Protein AF-A0A0G0LX47-F1 (afdb_monomer_lite)

Structure (mmCIF, N/CA/C/O backbone):
data_AF-A0A0G0LX47-F1
#
_entry.id   AF-A0A0G0LX47-F1
#
loop_
_atom_site.group_PDB
_atom_site.id
_atom_site.type_symbol
_atom_site.label_atom_id
_atom_site.label_alt_id
_atom_site.label_comp_id
_atom_site.label_asym_id
_atom_site.label_entity_id
_atom_site.label_seq_id
_atom_site.pdbx_PDB_ins_code
_atom_site.Cartn_x
_atom_site.Cartn_y
_atom_site.Cartn_z
_atom_site.occupancy
_atom_site.B_iso_or_equiv
_atom_site.auth_seq_id
_atom_site.auth_comp_id
_atom_site.auth_asym_id
_atom_site.auth_atom_id
_atom_site.pdbx_PDB_model_num
ATOM 1 N N . MET A 1 1 ? -45.624 -7.691 7.012 1.00 52.56 1 MET A N 1
ATOM 2 C CA . MET A 1 1 ? -44.402 -7.163 6.371 1.00 52.56 1 MET A CA 1
ATOM 3 C C . MET A 1 1 ? -43.568 -6.539 7.473 1.00 52.56 1 MET A C 1
ATOM 5 O O . MET A 1 1 ? -44.060 -5.619 8.110 1.00 52.56 1 MET A O 1
ATOM 9 N N . MET A 1 2 ? -42.406 -7.108 7.802 1.00 47.38 2 MET A N 1
ATOM 10 C CA . MET A 1 2 ? -41.533 -6.532 8.829 1.00 47.38 2 MET A CA 1
ATOM 11 C C . MET A 1 2 ? -40.714 -5.413 8.189 1.00 47.38 2 MET A C 1
ATOM 13 O O . MET A 1 2 ? -39.962 -5.656 7.252 1.00 47.38 2 MET A O 1
ATOM 17 N N . THR A 1 3 ? -40.936 -4.187 8.648 1.00 63.66 3 THR A N 1
ATOM 18 C CA . THR A 1 3 ? -40.209 -2.989 8.226 1.00 63.66 3 THR A CA 1
ATOM 19 C C . THR A 1 3 ? -38.774 -3.087 8.734 1.00 63.66 3 THR A C 1
ATOM 21 O O . THR A 1 3 ? -38.568 -3.219 9.941 1.00 63.66 3 THR A O 1
ATOM 24 N N . GLU A 1 4 ? -37.781 -3.041 7.844 1.00 65.06 4 GLU A N 1
ATOM 25 C CA . GLU A 1 4 ? -36.390 -2.934 8.285 1.00 65.06 4 GLU A CA 1
ATOM 26 C C . GLU A 1 4 ? -36.182 -1.610 9.040 1.00 65.06 4 GLU A C 1
ATOM 28 O O . GLU A 1 4 ? -36.653 -0.559 8.590 1.00 65.06 4 GLU A O 1
ATOM 33 N N . PRO A 1 5 ? -35.496 -1.624 10.194 1.00 62.97 5 PRO A N 1
ATOM 34 C CA . PRO A 1 5 ? -35.235 -0.409 10.947 1.00 62.97 5 PRO A CA 1
ATOM 35 C C . PRO A 1 5 ? -34.305 0.532 10.164 1.00 62.97 5 PRO A C 1
ATOM 37 O O . PRO A 1 5 ? -33.156 0.212 9.872 1.00 62.97 5 PRO A O 1
ATOM 40 N N . GLN A 1 6 ? -34.800 1.738 9.874 1.00 70.88 6 GLN A N 1
ATOM 41 C CA . GLN A 1 6 ? -34.138 2.793 9.096 1.00 70.88 6 GLN A CA 1
ATOM 42 C C . GLN A 1 6 ? -33.104 3.592 9.916 1.00 70.88 6 GLN A C 1
ATOM 44 O O . GLN A 1 6 ? -33.003 4.813 9.802 1.00 70.88 6 GLN A O 1
ATOM 49 N N . PHE A 1 7 ? -32.337 2.932 10.782 1.00 66.00 7 PHE A N 1
ATOM 50 C CA . PHE A 1 7 ? -31.339 3.604 11.614 1.00 66.00 7 PHE A CA 1
ATOM 51 C C . PHE A 1 7 ? -29.936 3.194 11.187 1.00 66.00 7 PHE A C 1
ATOM 53 O O . PHE A 1 7 ? -29.545 2.033 11.282 1.00 66.00 7 PHE A O 1
ATOM 60 N N . LYS A 1 8 ? -29.151 4.173 10.731 1.00 67.50 8 LYS A N 1
ATOM 61 C CA . LYS A 1 8 ? -27.727 3.991 10.459 1.00 67.50 8 LYS A CA 1
ATOM 62 C C . LYS A 1 8 ? -26.953 4.367 11.715 1.00 67.50 8 LYS A C 1
ATOM 64 O O . LYS A 1 8 ? -26.881 5.543 12.063 1.00 67.50 8 LYS A O 1
ATOM 69 N N . LEU A 1 9 ? -26.376 3.378 12.393 1.00 71.19 9 LEU A N 1
ATOM 70 C CA . LEU A 1 9 ? -25.472 3.632 13.512 1.00 71.19 9 LEU A CA 1
ATOM 71 C C . LEU A 1 9 ? -24.272 4.439 13.003 1.00 71.19 9 LEU A C 1
ATOM 73 O O . LEU A 1 9 ? -23.494 3.972 12.172 1.00 71.19 9 LEU A O 1
ATOM 77 N N . SER A 1 10 ? -24.147 5.675 13.482 1.00 70.69 10 SER A N 1
ATOM 78 C CA . SER A 1 10 ? -22.995 6.531 13.222 1.00 70.69 10 SER A CA 1
ATOM 79 C C . SER A 1 10 ? -22.068 6.525 14.427 1.00 70.69 10 SER A C 1
ATOM 81 O O . SER A 1 10 ? -22.503 6.684 15.567 1.00 70.69 10 SER A O 1
ATOM 83 N N . ARG A 1 11 ? -20.773 6.388 14.168 1.00 72.19 11 ARG A N 1
ATOM 84 C CA . ARG A 1 11 ? -19.734 6.420 15.193 1.00 72.19 11 ARG A CA 1
ATOM 85 C C . ARG A 1 11 ? -19.670 7.790 15.873 1.00 72.19 11 ARG A C 1
ATOM 87 O O . ARG A 1 11 ? -19.708 8.820 15.201 1.00 72.19 11 ARG A O 1
ATOM 94 N N . VAL A 1 12 ? -19.506 7.804 17.194 1.00 77.56 12 VAL A N 1
ATOM 95 C CA . VAL A 1 12 ? -19.306 9.044 17.957 1.00 77.56 12 VAL A CA 1
ATOM 96 C C . VAL A 1 12 ? -17.979 9.693 17.550 1.00 77.56 12 VAL A C 1
ATOM 98 O O . VAL A 1 12 ? -16.940 9.031 17.447 1.00 77.56 12 VAL A O 1
ATOM 101 N N . LYS A 1 13 ? -18.009 11.006 17.303 1.00 71.62 13 LYS A N 1
ATOM 102 C CA . LYS A 1 13 ? -16.830 11.781 16.900 1.00 71.62 13 LYS A CA 1
ATOM 103 C C . LYS A 1 13 ? -15.762 11.705 18.000 1.00 71.62 13 LYS A C 1
ATOM 105 O O . LYS A 1 13 ? -16.044 12.001 19.154 1.00 71.62 13 LYS A O 1
ATOM 110 N N . GLY A 1 14 ? -14.540 11.310 17.638 1.00 72.25 14 GLY A N 1
ATOM 111 C CA . GLY A 1 14 ? -13.407 11.220 18.570 1.00 72.25 14 GLY A CA 1
ATOM 112 C C . GLY A 1 14 ? -13.252 9.889 19.314 1.00 72.25 14 GLY A C 1
ATOM 113 O O . GLY A 1 14 ? -12.268 9.729 20.030 1.00 72.25 14 GLY A O 1
ATOM 114 N N . ALA A 1 15 ? -14.145 8.910 19.121 1.00 80.31 15 ALA A N 1
ATOM 115 C CA . ALA A 1 15 ? -13.938 7.582 19.698 1.00 80.31 15 ALA A CA 1
ATOM 116 C C . ALA A 1 15 ? -12.615 6.951 19.183 1.00 80.31 15 ALA A C 1
ATOM 118 O O . ALA A 1 15 ? -12.282 7.122 18.002 1.00 80.31 15 ALA A O 1
ATOM 119 N N . PRO A 1 16 ? -11.853 6.202 20.000 1.00 84.12 16 PRO A N 1
ATOM 120 C CA . PRO A 1 16 ? -10.633 5.517 19.557 1.00 84.12 16 PRO A CA 1
ATOM 121 C C . PRO A 1 16 ? -10.941 4.432 18.526 1.00 84.12 16 PRO A C 1
ATOM 123 O O . PRO A 1 16 ? -11.831 3.621 18.754 1.00 84.12 16 PRO A O 1
ATOM 126 N N . VAL A 1 17 ? -10.262 4.442 17.376 1.00 89.00 17 VAL A N 1
ATOM 127 C CA . VAL A 1 17 ? -10.453 3.413 16.333 1.00 89.00 17 VAL A CA 1
ATOM 128 C C . VAL A 1 17 ? -9.665 2.164 16.723 1.00 89.00 17 VAL A C 1
ATOM 130 O O . VAL A 1 17 ? -8.480 2.277 17.063 1.00 89.00 17 VAL A O 1
ATOM 133 N N . SER A 1 18 ? -10.311 1.000 16.713 1.00 93.38 18 SER A N 1
ATOM 134 C CA . SER A 1 18 ? -9.642 -0.278 16.969 1.00 93.38 18 SER A CA 1
ATOM 135 C C . SER A 1 18 ? -8.829 -0.735 15.755 1.00 93.38 18 SER A C 1
ATOM 137 O O . SER A 1 18 ? -9.032 -0.264 14.635 1.00 93.38 18 SER A O 1
ATOM 139 N N . ASP A 1 19 ? -7.891 -1.659 15.962 1.00 96.50 19 ASP A N 1
ATOM 140 C CA . ASP A 1 19 ? -7.162 -2.247 14.835 1.00 96.50 19 ASP A CA 1
ATOM 141 C C . ASP A 1 19 ? -8.110 -3.048 13.932 1.00 96.50 19 ASP A C 1
ATOM 143 O O . ASP A 1 19 ? -8.051 -2.900 12.714 1.00 96.50 19 ASP A O 1
ATOM 147 N N . ASP A 1 20 ? -9.064 -3.787 14.505 1.00 96.25 20 ASP A N 1
ATOM 148 C CA . ASP A 1 20 ? -10.058 -4.559 13.748 1.00 96.25 20 ASP A CA 1
ATOM 149 C C . ASP A 1 20 ? -10.945 -3.685 12.853 1.00 96.25 20 ASP A C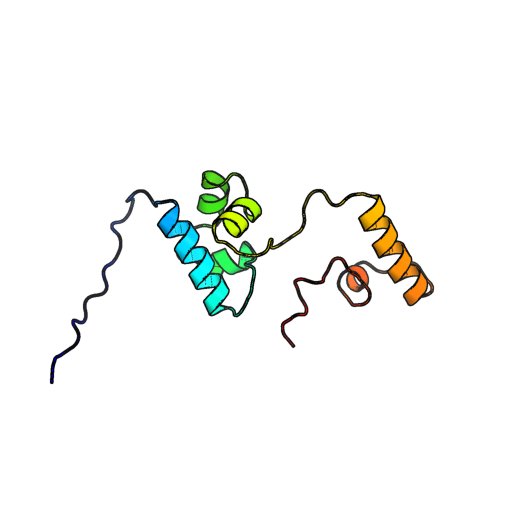 1
ATOM 151 O O . ASP A 1 20 ? -11.248 -4.074 11.722 1.00 96.25 20 ASP A O 1
ATOM 155 N N . GLU A 1 21 ? -11.329 -2.489 13.316 1.00 95.19 21 GLU A N 1
ATOM 156 C CA . GLU A 1 21 ? -12.060 -1.508 12.504 1.00 95.19 21 GLU A CA 1
ATOM 157 C C . GLU A 1 21 ? -11.241 -1.105 11.264 1.00 95.19 21 GLU A C 1
ATOM 159 O O . GLU A 1 21 ? -11.762 -1.100 10.146 1.00 95.19 21 GLU A O 1
ATOM 164 N N . LEU A 1 22 ? -9.943 -0.824 11.435 1.00 96.69 22 LEU A N 1
ATOM 165 C CA . LEU A 1 22 ? -9.050 -0.443 10.335 1.00 96.69 22 LEU A CA 1
ATOM 166 C C . LEU A 1 22 ? -8.836 -1.595 9.346 1.00 96.69 22 LEU A C 1
ATOM 168 O O . LEU A 1 22 ? -8.880 -1.386 8.133 1.00 96.69 22 LEU A O 1
ATOM 172 N N . LEU A 1 23 ? -8.615 -2.813 9.849 1.00 97.94 23 LEU A N 1
ATOM 173 C CA . LEU A 1 23 ? -8.406 -3.997 9.011 1.00 97.94 23 LEU A CA 1
ATOM 174 C C . LEU A 1 23 ? -9.676 -4.374 8.239 1.00 97.94 23 LEU A C 1
ATOM 176 O O . LEU A 1 23 ? -9.604 -4.750 7.067 1.00 97.94 23 LEU A O 1
ATOM 180 N N . THR A 1 24 ? -10.842 -4.243 8.872 1.00 97.19 24 THR A N 1
ATOM 181 C CA . THR A 1 24 ? -12.139 -4.482 8.229 1.00 97.19 24 THR A CA 1
ATOM 182 C C . THR A 1 24 ? -12.400 -3.459 7.130 1.00 97.19 24 THR A C 1
ATOM 184 O O . THR A 1 24 ? -12.820 -3.835 6.035 1.00 97.19 24 THR A O 1
ATOM 187 N N . ASP A 1 25 ? -12.100 -2.180 7.370 1.00 97.00 25 ASP A N 1
ATOM 188 C CA . ASP A 1 25 ? -12.271 -1.134 6.360 1.00 97.00 25 ASP A CA 1
ATOM 189 C C . ASP A 1 25 ? -11.316 -1.316 5.170 1.00 97.00 25 ASP A C 1
ATOM 191 O O . ASP A 1 25 ? -11.741 -1.191 4.023 1.00 97.00 25 ASP A O 1
ATOM 195 N N . LEU A 1 26 ? -10.062 -1.718 5.409 1.00 97.19 26 LEU A N 1
ATOM 196 C CA . LEU A 1 26 ? -9.122 -2.095 4.345 1.00 97.19 26 LEU A CA 1
ATOM 197 C C . LEU A 1 26 ? -9.670 -3.219 3.458 1.00 97.19 26 LEU A C 1
ATOM 199 O O . LEU A 1 26 ? -9.677 -3.083 2.232 1.00 97.19 26 LEU A O 1
ATOM 203 N N . LYS A 1 27 ? -10.163 -4.308 4.065 1.00 97.38 27 LYS A N 1
ATOM 204 C CA . LYS A 1 27 ? -10.787 -5.426 3.334 1.00 97.38 27 LYS A CA 1
ATOM 205 C C . LYS A 1 27 ? -12.020 -4.968 2.560 1.00 97.38 27 LYS A C 1
ATOM 207 O O . LYS A 1 27 ? -12.178 -5.323 1.395 1.00 97.38 27 LYS A O 1
ATOM 212 N N . ARG A 1 28 ? -12.876 -4.147 3.177 1.00 97.19 28 ARG A N 1
ATOM 213 C CA . ARG A 1 28 ? -14.068 -3.573 2.538 1.00 97.19 28 ARG A CA 1
ATOM 214 C C . ARG A 1 28 ? -13.692 -2.767 1.296 1.00 97.19 28 ARG A C 1
ATOM 216 O O . ARG A 1 28 ? -14.303 -2.964 0.248 1.00 97.19 28 ARG A O 1
ATOM 223 N N . VAL A 1 29 ? -12.692 -1.888 1.396 1.00 96.44 29 VAL A N 1
ATOM 224 C CA . VAL A 1 29 ? -12.221 -1.080 0.261 1.00 96.44 29 VAL A CA 1
ATOM 225 C C . VAL A 1 29 ? -11.653 -1.976 -0.839 1.00 96.44 29 VAL A C 1
ATOM 227 O O . VAL A 1 29 ? -12.045 -1.819 -1.993 1.00 96.44 29 VAL A O 1
ATOM 230 N N . ALA A 1 30 ? -10.802 -2.948 -0.498 1.00 94.50 30 ALA A N 1
ATOM 231 C CA . ALA A 1 30 ? -10.247 -3.905 -1.458 1.00 94.50 30 ALA A CA 1
ATOM 232 C C . ALA A 1 30 ? -11.351 -4.646 -2.232 1.00 94.50 30 ALA A C 1
ATOM 234 O O . ALA A 1 30 ? -11.373 -4.618 -3.463 1.00 94.50 30 ALA A O 1
ATOM 235 N N . ASN A 1 31 ? -12.329 -5.197 -1.506 1.00 95.25 31 ASN A N 1
ATOM 236 C CA . ASN A 1 31 ? -13.477 -5.896 -2.078 1.00 95.25 31 ASN A CA 1
ATOM 237 C C . ASN A 1 31 ? -14.323 -4.978 -2.969 1.00 95.25 31 ASN A C 1
ATOM 239 O O . ASN A 1 31 ? -14.707 -5.378 -4.062 1.00 95.25 31 ASN A O 1
ATOM 243 N N . SER A 1 32 ? -14.572 -3.734 -2.543 1.00 94.12 32 SER A N 1
ATOM 244 C CA . SER A 1 32 ? -15.355 -2.769 -3.331 1.00 94.12 32 SER A CA 1
ATOM 245 C C . SER A 1 32 ? -14.688 -2.371 -4.651 1.00 94.12 32 SER A C 1
ATOM 247 O O . SER A 1 32 ? -15.373 -2.000 -5.598 1.00 94.12 32 SER A O 1
ATOM 249 N N . LEU A 1 33 ? -13.357 -2.456 -4.716 1.00 90.50 33 LEU A N 1
ATOM 250 C CA . LEU A 1 33 ? -12.571 -2.167 -5.914 1.00 90.50 33 LEU A CA 1
ATOM 251 C C . LEU A 1 33 ? -12.279 -3.427 -6.744 1.00 90.50 33 LEU A C 1
ATOM 253 O O . LEU A 1 33 ? -11.677 -3.311 -7.808 1.00 90.50 33 LEU A O 1
ATOM 257 N N . GLY A 1 34 ? -12.650 -4.618 -6.256 1.00 90.44 34 GLY A N 1
ATOM 258 C CA . GLY A 1 34 ? -12.289 -5.897 -6.875 1.00 90.44 34 GLY A CA 1
ATOM 259 C C . GLY A 1 34 ? -10.784 -6.190 -6.851 1.00 90.44 34 GLY A C 1
ATOM 260 O O . GLY A 1 34 ? -10.288 -6.949 -7.677 1.00 90.44 34 GLY A O 1
ATOM 261 N N . LEU A 1 35 ? -10.032 -5.575 -5.933 1.00 88.12 35 LEU A N 1
ATOM 262 C CA . LEU A 1 35 ? -8.575 -5.671 -5.880 1.00 88.12 35 LEU A CA 1
ATOM 263 C C . LEU A 1 35 ? -8.113 -6.571 -4.733 1.00 88.12 35 LEU A C 1
ATOM 265 O O . LEU A 1 35 ? -8.680 -6.567 -3.646 1.00 88.12 35 LEU A O 1
ATOM 269 N N . LYS A 1 36 ? -6.993 -7.273 -4.935 1.00 88.56 36 LYS A N 1
ATOM 270 C CA . LYS A 1 36 ? -6.297 -8.020 -3.866 1.00 88.56 36 LYS A CA 1
ATOM 271 C C . LYS A 1 36 ? -5.397 -7.137 -2.991 1.00 88.56 36 LYS A C 1
ATOM 273 O O . LYS A 1 36 ? -4.801 -7.616 -2.032 1.00 88.56 36 LYS A O 1
ATOM 278 N N . THR A 1 37 ? -5.270 -5.858 -3.333 1.00 91.69 37 THR A N 1
ATOM 279 C CA . THR A 1 37 ? -4.472 -4.851 -2.625 1.00 91.69 37 THR A CA 1
ATOM 280 C C . THR A 1 37 ? -5.155 -3.488 -2.705 1.00 91.69 37 THR A C 1
ATOM 282 O O . THR A 1 37 ? -6.061 -3.293 -3.512 1.00 91.69 37 THR A O 1
ATOM 285 N N . VAL A 1 38 ? -4.717 -2.522 -1.897 1.00 90.56 38 VAL A N 1
ATOM 286 C CA . VAL A 1 38 ? -5.236 -1.150 -1.933 1.00 90.56 38 VAL A CA 1
ATOM 287 C C . VAL A 1 38 ? -4.078 -0.159 -1.915 1.00 90.56 38 VAL A C 1
ATOM 289 O O . VAL A 1 38 ? -3.222 -0.198 -1.032 1.00 90.56 38 VAL A O 1
ATOM 292 N N . GLN A 1 39 ? -4.060 0.764 -2.877 1.00 90.88 39 GLN A N 1
ATOM 293 C CA . GLN A 1 39 ? -3.119 1.885 -2.876 1.00 90.88 39 GLN A CA 1
ATOM 294 C C . GLN A 1 39 ? -3.542 2.940 -1.848 1.00 90.88 39 GLN A C 1
ATOM 296 O O . GLN A 1 39 ? -4.726 3.254 -1.743 1.00 90.88 39 GLN A O 1
ATOM 301 N N . GLN A 1 40 ? -2.579 3.562 -1.160 1.00 91.69 40 GLN A N 1
ATOM 302 C CA . GLN A 1 40 ? -2.837 4.601 -0.146 1.00 91.69 40 GLN A CA 1
ATOM 303 C C . GLN A 1 40 ? -3.731 5.730 -0.666 1.00 91.69 40 GLN A C 1
ATOM 305 O O . GLN A 1 40 ? -4.715 6.085 -0.025 1.00 91.69 40 GLN A O 1
ATOM 310 N N . LYS A 1 41 ? -3.413 6.261 -1.856 1.00 89.81 41 LYS A N 1
ATOM 311 C CA . LYS A 1 41 ? -4.192 7.335 -2.482 1.00 89.81 41 LYS A CA 1
ATOM 312 C C . LYS A 1 41 ? -5.638 6.904 -2.704 1.00 89.81 41 LYS A C 1
ATOM 314 O O . LYS A 1 41 ? -6.548 7.641 -2.351 1.00 89.81 41 LYS A O 1
ATOM 319 N N . LYS A 1 42 ? -5.841 5.687 -3.223 1.00 90.56 42 LYS A N 1
ATOM 320 C CA . LYS A 1 42 ? -7.187 5.183 -3.483 1.00 90.56 42 LYS A CA 1
ATOM 321 C C . LYS A 1 42 ? -7.956 4.944 -2.190 1.00 90.56 42 LYS A C 1
ATOM 323 O O . LYS A 1 42 ? -9.117 5.318 -2.108 1.00 90.56 42 LYS A O 1
ATOM 328 N N . TYR A 1 43 ? -7.305 4.404 -1.162 1.00 95.25 43 TYR A N 1
ATOM 329 C CA . TYR A 1 43 ? -7.915 4.283 0.158 1.00 95.25 43 TYR A CA 1
ATOM 330 C C . TYR A 1 43 ? -8.318 5.642 0.736 1.00 95.25 43 TYR A C 1
ATOM 332 O O . TYR A 1 43 ? -9.395 5.752 1.293 1.00 95.25 43 TYR A O 1
ATOM 340 N N . GLY A 1 44 ? -7.519 6.696 0.554 1.00 93.88 44 GLY A N 1
ATOM 341 C CA . GLY A 1 44 ? -7.895 8.045 0.989 1.00 93.88 44 GLY A CA 1
ATOM 342 C C . GLY A 1 44 ? -9.162 8.603 0.321 1.00 93.88 44 GLY A C 1
ATOM 343 O O . GLY A 1 44 ? -9.786 9.498 0.879 1.00 93.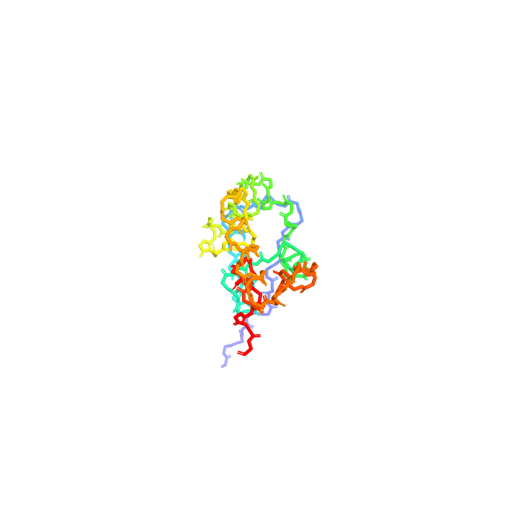88 44 GLY A O 1
ATOM 344 N N . GLU A 1 45 ? -9.556 8.082 -0.846 1.00 93.62 45 GLU A N 1
ATOM 345 C CA . GLU A 1 45 ? -10.764 8.505 -1.571 1.00 93.62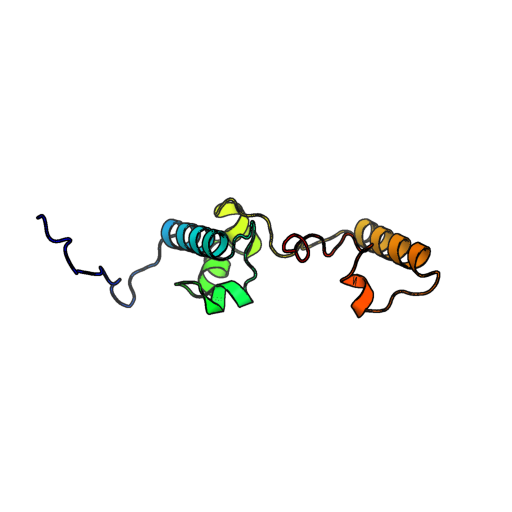 45 GLU A CA 1
ATOM 346 C C . GLU A 1 45 ? -12.032 7.742 -1.141 1.00 93.62 45 GLU A C 1
ATOM 348 O O . GLU A 1 45 ? -13.122 8.303 -1.188 1.00 93.62 45 GLU A O 1
ATOM 353 N N . VAL A 1 46 ? -11.911 6.460 -0.768 1.00 94.38 46 VAL A N 1
ATOM 354 C CA . VAL A 1 46 ? -13.057 5.546 -0.517 1.00 94.38 46 VAL A CA 1
ATOM 355 C C . VAL A 1 46 ? -13.064 4.886 0.869 1.00 94.38 46 VAL A C 1
ATOM 357 O O . VAL A 1 46 ? -14.045 4.241 1.261 1.00 94.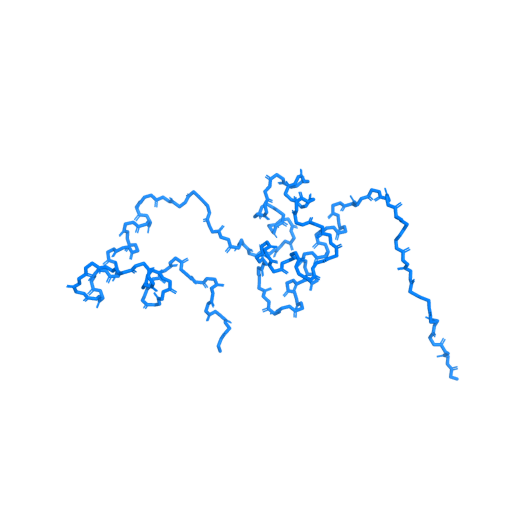38 46 VAL A O 1
ATOM 360 N N . GLY A 1 47 ? -11.969 5.007 1.607 1.00 94.44 47 GLY A N 1
ATOM 361 C CA . GLY A 1 47 ? -11.812 4.520 2.969 1.00 94.44 47 GLY A CA 1
ATOM 362 C C . GLY A 1 47 ? -12.577 5.380 3.964 1.00 94.44 47 GLY A C 1
ATOM 363 O O . GLY A 1 47 ? -12.812 6.569 3.756 1.00 94.44 47 GLY A O 1
ATOM 364 N N . THR A 1 48 ? -12.967 4.757 5.066 1.00 94.50 48 THR A N 1
ATOM 365 C CA . THR A 1 48 ? -13.658 5.421 6.176 1.00 94.50 48 THR A CA 1
ATOM 366 C C . THR A 1 48 ? -12.674 6.206 7.044 1.00 94.50 48 THR A C 1
ATOM 368 O O . THR A 1 48 ? -13.040 7.198 7.675 1.00 94.50 48 THR A O 1
ATOM 371 N N . TYR A 1 49 ? -11.415 5.764 7.085 1.00 93.56 49 TYR A N 1
ATOM 372 C CA . TYR A 1 49 ? -10.371 6.312 7.948 1.00 93.56 49 TYR A CA 1
ATOM 373 C C . TYR A 1 49 ? -9.208 6.896 7.138 1.00 93.56 49 TYR A C 1
ATOM 375 O O . TYR A 1 49 ? -8.948 6.485 6.011 1.00 93.56 49 TYR A O 1
ATOM 383 N N . ASP A 1 50 ? -8.444 7.811 7.740 1.00 93.75 50 ASP A N 1
ATOM 384 C CA . ASP A 1 50 ? -7.200 8.309 7.141 1.00 93.75 50 ASP A CA 1
ATOM 385 C C . ASP A 1 50 ? -6.158 7.175 7.050 1.00 93.75 50 ASP A C 1
ATOM 387 O O . ASP A 1 50 ? -5.878 6.490 8.041 1.00 93.75 50 ASP A O 1
ATOM 391 N N . TYR A 1 51 ? -5.541 7.006 5.878 1.00 94.88 51 TYR A N 1
ATOM 392 C CA . TYR A 1 51 ? -4.465 6.040 5.641 1.00 94.88 51 TYR A CA 1
ATOM 393 C C . TYR A 1 51 ? -3.276 6.230 6.603 1.00 94.88 51 TYR A C 1
ATOM 395 O O . TYR A 1 51 ? -2.606 5.259 6.964 1.00 94.88 51 TYR A O 1
ATOM 403 N N . LYS A 1 52 ? -3.034 7.456 7.088 1.00 95.50 52 LYS A N 1
ATOM 404 C CA . LYS A 1 52 ? -2.023 7.747 8.116 1.00 95.50 52 LYS A CA 1
ATOM 405 C C . LYS A 1 52 ? -2.315 7.035 9.433 1.00 95.50 52 LYS A C 1
ATOM 407 O O . LYS A 1 52 ? -1.379 6.656 10.133 1.00 95.50 52 LYS A O 1
ATOM 412 N N . THR A 1 53 ? -3.588 6.811 9.763 1.00 95.19 53 THR A N 1
ATOM 413 C CA . THR A 1 53 ? -3.979 6.045 10.955 1.00 95.19 53 THR A CA 1
ATOM 414 C C . THR A 1 53 ? -3.514 4.599 10.835 1.00 95.19 53 THR A C 1
ATOM 416 O O . THR A 1 53 ? -2.915 4.082 11.774 1.00 95.19 53 THR A O 1
ATOM 419 N N . VAL A 1 54 ? -3.697 3.982 9.664 1.00 96.50 54 VAL A N 1
ATOM 420 C CA . VAL A 1 54 ? -3.194 2.631 9.370 1.00 96.50 54 VAL A CA 1
ATOM 421 C C . VAL A 1 54 ? -1.669 2.594 9.492 1.00 96.50 54 VAL A C 1
ATOM 423 O O . VAL A 1 54 ? -1.128 1.755 10.206 1.00 96.50 54 VAL A O 1
ATOM 426 N N . ILE A 1 55 ? -0.959 3.543 8.872 1.00 95.81 55 ILE A N 1
ATOM 427 C CA . ILE A 1 55 ? 0.511 3.604 8.948 1.00 95.81 55 ILE A CA 1
ATOM 428 C C . ILE A 1 55 ? 0.987 3.728 10.398 1.00 95.81 55 ILE A C 1
ATOM 430 O O . ILE A 1 55 ? 1.885 2.997 10.806 1.00 95.81 55 ILE A O 1
ATOM 434 N N . ARG A 1 56 ? 0.380 4.616 11.192 1.00 95.44 56 ARG A N 1
ATOM 435 C CA . ARG A 1 56 ? 0.764 4.827 12.594 1.00 95.44 56 ARG A CA 1
ATOM 436 C C . ARG A 1 56 ? 0.525 3.587 13.457 1.00 95.44 56 ARG A C 1
ATOM 438 O O . ARG A 1 56 ? 1.322 3.323 14.347 1.00 95.44 56 ARG A O 1
ATOM 445 N N . ARG A 1 57 ? -0.565 2.851 13.217 1.00 95.69 57 ARG A N 1
ATOM 446 C CA . ARG A 1 57 ? -0.947 1.672 14.014 1.00 95.69 57 ARG A CA 1
ATOM 447 C C . ARG A 1 57 ? -0.132 0.432 13.662 1.00 95.69 57 ARG A C 1
ATOM 449 O O . ARG A 1 57 ? 0.337 -0.256 14.557 1.00 95.69 57 ARG A O 1
ATOM 456 N N . PHE A 1 58 ? 0.095 0.189 12.373 1.00 96.38 58 PHE A N 1
ATOM 457 C CA . PHE A 1 58 ? 0.764 -1.026 11.892 1.00 96.38 58 PHE A CA 1
ATOM 458 C C . PHE A 1 58 ? 2.240 -0.801 11.515 1.00 96.38 58 PHE A C 1
ATOM 460 O O . PHE A 1 58 ? 2.931 -1.721 11.081 1.00 96.38 58 PHE A O 1
ATOM 467 N N . GLY A 1 59 ? 2.746 0.426 11.652 1.00 95.25 59 GLY A N 1
ATOM 468 C CA . GLY A 1 59 ? 4.123 0.832 11.351 1.00 95.25 59 GLY A CA 1
ATOM 469 C C . GLY A 1 59 ? 4.398 1.116 9.869 1.00 95.25 59 GLY A C 1
ATOM 470 O O . GLY A 1 59 ? 5.288 1.898 9.550 1.00 95.25 59 GLY A O 1
ATOM 471 N N . SER A 1 60 ? 3.647 0.513 8.944 1.00 94.31 60 SER A N 1
ATOM 472 C CA . SER A 1 60 ? 3.667 0.875 7.523 1.00 94.31 60 SER A CA 1
ATOM 473 C C . SER A 1 60 ? 2.363 0.485 6.832 1.00 94.31 60 SER A C 1
ATOM 475 O O . SER A 1 60 ? 1.599 -0.344 7.327 1.00 94.31 60 SER A O 1
ATOM 477 N N . TRP A 1 61 ? 2.118 1.054 5.650 1.00 95.06 61 TRP A N 1
ATOM 478 C CA . TRP A 1 61 ? 0.940 0.711 4.852 1.00 95.06 61 TRP A CA 1
ATOM 479 C C . TRP A 1 61 ? 0.916 -0.770 4.461 1.00 95.06 61 TRP A C 1
ATOM 481 O O . TRP A 1 61 ? -0.093 -1.441 4.645 1.00 95.06 61 TRP A O 1
ATOM 491 N N . ASN A 1 62 ? 2.048 -1.301 3.989 1.00 93.25 62 ASN A N 1
ATOM 492 C CA . ASN A 1 62 ? 2.154 -2.712 3.618 1.00 93.25 62 ASN A CA 1
ATOM 493 C C . ASN A 1 62 ? 1.939 -3.639 4.819 1.00 93.25 62 ASN A C 1
ATOM 495 O O . ASN A 1 62 ? 1.301 -4.672 4.660 1.00 93.25 62 ASN A O 1
ATOM 499 N N . LYS A 1 63 ? 2.408 -3.267 6.019 1.00 95.12 63 LYS A N 1
ATOM 500 C CA . LYS A 1 63 ? 2.118 -4.031 7.241 1.00 95.12 63 LYS A CA 1
ATOM 501 C C . LYS A 1 63 ? 0.620 -4.041 7.558 1.00 95.12 63 LYS A C 1
ATOM 503 O O . LYS A 1 63 ? 0.095 -5.092 7.901 1.00 95.12 63 LYS A O 1
ATOM 508 N N . GLY A 1 64 ? -0.072 -2.915 7.367 1.00 96.31 64 GLY A N 1
ATOM 509 C CA . GLY A 1 64 ? -1.533 -2.846 7.479 1.00 96.31 64 GLY A CA 1
ATOM 510 C C . GLY A 1 64 ? -2.256 -3.727 6.452 1.00 96.31 64 GLY A C 1
ATOM 511 O O . GLY A 1 64 ? -3.167 -4.463 6.816 1.00 96.31 64 GLY A O 1
ATOM 512 N N . LEU A 1 65 ? -1.815 -3.721 5.187 1.00 95.50 65 LEU A N 1
ATOM 513 C CA . LEU A 1 65 ? -2.356 -4.605 4.145 1.00 95.50 65 LEU A CA 1
ATOM 514 C C . LEU A 1 65 ? -2.157 -6.087 4.496 1.00 95.50 65 LEU A C 1
ATOM 516 O O . LEU A 1 65 ? -3.113 -6.853 4.430 1.00 95.50 65 LEU A O 1
ATOM 520 N N . ILE A 1 66 ? -0.954 -6.477 4.931 1.00 95.69 66 ILE A N 1
ATOM 521 C CA . ILE A 1 66 ? -0.646 -7.858 5.336 1.00 95.69 66 ILE A CA 1
ATOM 522 C C . ILE A 1 66 ? -1.502 -8.278 6.535 1.00 95.69 66 ILE A C 1
ATOM 524 O O . ILE A 1 66 ? -2.088 -9.357 6.513 1.00 95.69 66 ILE A O 1
ATOM 528 N N . ALA A 1 67 ? -1.632 -7.421 7.554 1.00 96.81 67 ALA A N 1
ATOM 529 C CA . ALA A 1 67 ? -2.501 -7.676 8.704 1.00 96.81 67 ALA A CA 1
ATOM 530 C C . ALA A 1 67 ? -3.980 -7.821 8.291 1.00 96.81 67 ALA A C 1
ATOM 532 O O . ALA A 1 67 ? -4.729 -8.589 8.890 1.00 96.81 67 ALA A O 1
ATOM 533 N N . ALA A 1 68 ? -4.392 -7.139 7.219 1.00 95.81 68 ALA A N 1
ATOM 534 C CA . ALA A 1 68 ? -5.712 -7.278 6.615 1.00 95.81 68 ALA A CA 1
ATOM 535 C C . ALA A 1 68 ? -5.826 -8.492 5.667 1.00 95.81 68 ALA A C 1
ATOM 537 O O . ALA A 1 68 ? -6.873 -8.676 5.052 1.00 95.81 68 ALA A O 1
ATOM 538 N N . GLY A 1 69 ? -4.792 -9.329 5.528 1.00 95.00 69 GLY A N 1
ATOM 539 C CA . GLY A 1 69 ? -4.782 -10.466 4.600 1.00 95.00 69 GLY A CA 1
ATOM 540 C C . GLY A 1 69 ? -4.772 -10.063 3.120 1.00 95.00 69 GLY A C 1
ATOM 541 O O . GLY A 1 69 ? -5.168 -10.851 2.266 1.00 95.00 69 GLY A O 1
ATOM 542 N N . LEU A 1 70 ? -4.355 -8.833 2.815 1.00 94.31 70 LEU A N 1
ATOM 543 C CA . L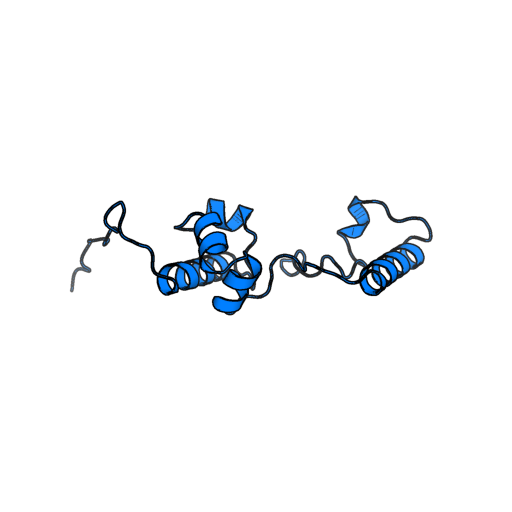EU A 1 70 ? -4.250 -8.288 1.464 1.00 94.31 70 LEU A CA 1
ATOM 544 C C . LEU A 1 70 ? -2.808 -8.386 0.955 1.00 94.31 70 LEU A C 1
ATOM 546 O O . LEU A 1 70 ? -1.843 -8.364 1.720 1.00 94.31 70 LEU A O 1
ATOM 550 N N . SER A 1 71 ? -2.650 -8.441 -0.366 1.00 90.19 71 SER A N 1
ATOM 551 C CA . SER A 1 71 ? -1.338 -8.335 -1.005 1.00 90.19 71 SER A CA 1
ATOM 552 C C . SER A 1 71 ? -0.757 -6.932 -0.816 1.00 90.19 71 SER A C 1
ATOM 554 O O . SER A 1 71 ? -1.491 -5.945 -0.727 1.00 90.19 71 SER A O 1
ATOM 556 N N . ILE A 1 72 ? 0.571 -6.815 -0.781 1.00 88.38 72 ILE A N 1
ATOM 557 C CA . ILE A 1 72 ? 1.241 -5.513 -0.678 1.00 88.38 72 ILE A CA 1
ATOM 558 C C . ILE A 1 72 ? 0.966 -4.653 -1.916 1.00 88.38 72 ILE A C 1
ATOM 560 O O . ILE A 1 72 ? 0.856 -5.164 -3.029 1.00 88.38 72 ILE A O 1
ATOM 564 N N . SER A 1 73 ? 0.859 -3.338 -1.724 1.00 79.50 73 SER A N 1
ATOM 565 C CA . SER A 1 73 ? 0.549 -2.422 -2.826 1.00 79.50 73 SER A CA 1
ATOM 566 C C . SER A 1 73 ? 1.782 -2.132 -3.675 1.00 79.50 73 SER A C 1
ATOM 568 O O . SER A 1 73 ? 1.711 -2.230 -4.896 1.00 79.50 73 SER A O 1
ATOM 570 N N . ASN A 1 74 ? 2.899 -1.803 -3.026 1.00 78.00 74 ASN A N 1
ATOM 571 C CA . ASN A 1 74 ? 4.192 -1.585 -3.663 1.00 78.00 74 ASN A CA 1
ATOM 572 C C . ASN A 1 74 ? 5.235 -2.402 -2.913 1.00 78.00 74 ASN A C 1
ATOM 574 O O . ASN A 1 74 ? 5.275 -2.361 -1.681 1.00 78.00 74 ASN A O 1
ATOM 578 N N . GLU A 1 75 ? 6.072 -3.127 -3.639 1.00 76.00 75 GLU A N 1
ATOM 579 C CA . GLU A 1 75 ? 7.214 -3.807 -3.042 1.00 76.00 75 GLU A CA 1
ATOM 580 C C . GLU A 1 75 ? 8.260 -2.757 -2.637 1.00 76.00 75 GLU A C 1
ATOM 582 O O . GLU A 1 75 ? 8.550 -1.826 -3.388 1.00 76.00 75 GLU A O 1
ATOM 587 N N . ILE A 1 76 ? 8.764 -2.860 -1.408 1.00 72.56 76 ILE A N 1
ATOM 588 C CA . ILE A 1 76 ? 9.798 -1.973 -0.859 1.00 72.56 76 ILE A CA 1
ATOM 589 C C . ILE A 1 76 ? 11.036 -2.812 -0.555 1.00 72.56 76 ILE A C 1
ATOM 591 O O . ILE A 1 76 ? 10.900 -4.000 -0.270 1.00 72.56 76 ILE A O 1
ATOM 595 N N . ASN A 1 77 ? 12.220 -2.196 -0.586 1.00 77.94 77 ASN A N 1
ATOM 596 C CA . ASN A 1 77 ? 13.510 -2.883 -0.412 1.00 77.94 77 ASN A CA 1
ATOM 597 C C . ASN A 1 77 ? 13.750 -3.988 -1.457 1.00 77.94 77 ASN A C 1
ATOM 599 O O . ASN A 1 77 ? 14.207 -5.081 -1.131 1.00 77.94 77 ASN A O 1
ATOM 603 N N . ILE A 1 78 ? 13.401 -3.705 -2.715 1.00 83.75 78 ILE A N 1
ATOM 604 C CA . ILE A 1 78 ? 13.726 -4.570 -3.853 1.00 83.75 78 ILE A CA 1
ATOM 605 C C . ILE A 1 78 ? 15.250 -4.596 -3.994 1.00 83.75 78 ILE A C 1
ATOM 607 O O . ILE A 1 78 ? 15.869 -3.534 -3.964 1.00 83.75 78 ILE A O 1
ATOM 611 N N . SER A 1 79 ? 15.841 -5.787 -4.123 1.00 87.94 79 SER A N 1
ATOM 612 C CA . SER A 1 79 ? 17.290 -5.907 -4.285 1.00 87.94 79 SER A CA 1
ATOM 613 C C . SER A 1 79 ? 17.748 -5.336 -5.625 1.00 87.94 79 SER A C 1
ATOM 615 O O . SER A 1 79 ? 16.997 -5.341 -6.611 1.00 87.94 79 SER A O 1
ATOM 617 N N . ASP A 1 80 ? 18.995 -4.877 -5.665 1.00 92.06 80 ASP A N 1
ATOM 618 C CA . ASP A 1 80 ? 19.602 -4.350 -6.881 1.00 92.06 80 ASP A CA 1
ATOM 619 C C . ASP A 1 80 ? 19.598 -5.406 -7.989 1.00 92.06 80 ASP A C 1
ATOM 621 O O . ASP A 1 80 ? 19.243 -5.095 -9.122 1.00 92.06 80 ASP A O 1
ATOM 625 N N . GLU A 1 81 ? 19.875 -6.672 -7.667 1.00 92.81 81 GLU A N 1
ATOM 626 C CA . GLU A 1 81 ? 19.847 -7.784 -8.624 1.00 92.81 81 GLU A CA 1
ATOM 627 C C . GLU A 1 81 ? 18.478 -7.896 -9.294 1.00 92.81 81 GLU A C 1
ATOM 629 O O . GLU A 1 81 ? 18.382 -7.923 -10.520 1.00 92.81 81 GLU A O 1
ATOM 634 N N . LYS A 1 82 ? 17.400 -7.871 -8.504 1.00 90.50 82 LYS A N 1
ATOM 635 C CA . LYS A 1 82 ? 16.032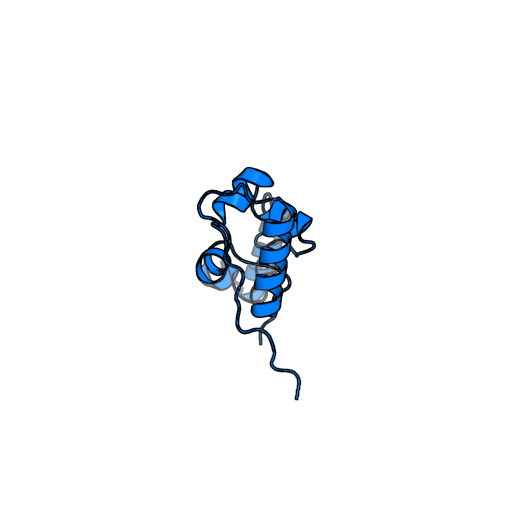 -7.956 -9.020 1.00 90.50 82 LYS A CA 1
ATOM 636 C C . LYS A 1 82 ? 15.684 -6.746 -9.900 1.00 90.50 82 LYS A C 1
ATOM 638 O O . LYS A 1 82 ? 14.996 -6.896 -10.914 1.00 90.50 82 LYS A O 1
ATOM 643 N N . LEU A 1 83 ? 16.169 -5.549 -9.557 1.00 91.12 83 LEU A N 1
ATOM 644 C CA . LEU A 1 83 ? 16.010 -4.353 -10.394 1.00 91.12 83 LEU A CA 1
ATOM 645 C C . LEU A 1 83 ? 16.812 -4.454 -11.701 1.00 91.12 83 LEU A C 1
ATOM 647 O O . LEU A 1 83 ? 16.273 -4.143 -12.767 1.00 91.12 83 LEU A O 1
ATOM 651 N N . PHE A 1 84 ? 18.060 -4.923 -11.641 1.00 94.81 84 PHE A N 1
ATOM 652 C CA . PHE A 1 84 ? 18.927 -5.108 -12.804 1.00 94.81 84 PHE A CA 1
ATOM 653 C C . PHE A 1 84 ? 18.392 -6.174 -13.755 1.00 94.81 84 PHE A C 1
ATOM 655 O O . PHE A 1 84 ? 18.361 -5.939 -14.960 1.00 94.81 84 PHE A O 1
ATOM 662 N N . GLU A 1 85 ? 17.894 -7.298 -13.243 1.00 94.50 85 GLU A N 1
ATOM 663 C CA . GLU A 1 85 ? 17.227 -8.323 -14.049 1.00 94.50 85 GLU A CA 1
ATOM 664 C C . GLU A 1 85 ? 16.025 -7.747 -14.805 1.00 94.50 85 GLU A C 1
ATOM 666 O O . GLU A 1 85 ? 15.853 -7.998 -16.000 1.00 94.50 85 GLU A O 1
ATOM 671 N N . ASN A 1 86 ? 15.206 -6.924 -14.142 1.00 93.75 86 ASN A N 1
ATOM 672 C CA . ASN A 1 86 ? 14.078 -6.272 -14.802 1.00 93.75 86 ASN A CA 1
ATOM 673 C C . ASN A 1 86 ? 14.528 -5.300 -15.899 1.00 93.75 86 ASN A C 1
ATOM 675 O O . ASN A 1 86 ? 13.932 -5.260 -16.977 1.00 93.75 86 ASN A O 1
ATOM 679 N N . LEU A 1 87 ? 15.582 -4.522 -15.642 1.00 94.62 87 LEU A N 1
ATOM 680 C CA . LEU A 1 87 ? 16.162 -3.635 -16.648 1.00 94.62 87 LEU A CA 1
ATOM 681 C C . LEU A 1 87 ? 16.733 -4.422 -17.829 1.00 94.62 87 LEU A C 1
ATOM 683 O O . LEU A 1 87 ? 16.494 -4.025 -18.967 1.00 94.62 87 LEU A O 1
ATOM 687 N N . LEU A 1 88 ? 17.413 -5.545 -17.583 1.00 95.62 88 LEU A N 1
ATOM 688 C CA . LEU A 1 88 ? 17.960 -6.416 -18.623 1.00 95.62 88 LEU A CA 1
ATOM 689 C C . LEU A 1 88 ? 16.856 -6.954 -19.541 1.00 95.62 88 LEU A C 1
ATOM 691 O O . LEU A 1 88 ? 16.993 -6.873 -20.760 1.00 95.62 88 LEU A O 1
ATOM 695 N N . ILE A 1 89 ? 15.740 -7.420 -18.973 1.00 95.94 89 ILE A N 1
ATOM 696 C CA . ILE A 1 89 ? 14.572 -7.891 -19.738 1.00 95.94 89 ILE A CA 1
ATOM 697 C C . ILE A 1 89 ? 14.047 -6.794 -20.664 1.00 95.94 89 ILE A C 1
ATOM 699 O O . ILE A 1 89 ? 13.800 -7.027 -21.848 1.00 95.94 89 ILE A O 1
ATOM 703 N N . LEU A 1 90 ? 13.880 -5.581 -20.135 1.00 96.12 90 LEU A N 1
ATOM 704 C CA . LEU A 1 90 ? 13.404 -4.451 -20.926 1.00 96.12 90 LEU A CA 1
ATOM 705 C C . LEU A 1 90 ? 14.410 -4.072 -22.014 1.00 96.12 90 LEU A C 1
ATOM 707 O O . LEU A 1 90 ? 14.015 -3.759 -23.135 1.00 96.12 90 LEU A O 1
ATOM 711 N N . TRP A 1 91 ? 15.703 -4.135 -21.707 1.00 96.94 91 TRP A N 1
ATOM 712 C CA . TRP A 1 91 ? 16.760 -3.807 -22.652 1.00 96.94 91 TRP A CA 1
ATOM 713 C C . TRP A 1 91 ? 16.803 -4.787 -23.824 1.00 96.94 91 TRP A C 1
ATOM 715 O O . TRP A 1 91 ? 16.815 -4.360 -24.977 1.00 96.94 91 TRP A O 1
ATOM 725 N N . GLN A 1 92 ? 16.725 -6.087 -23.534 1.00 96.75 92 GLN A N 1
ATOM 726 C CA . GLN A 1 92 ? 16.635 -7.146 -24.540 1.00 96.75 92 GLN A CA 1
ATOM 727 C C . GLN A 1 92 ? 15.368 -7.021 -25.392 1.00 96.75 92 GLN A C 1
ATOM 729 O O . GLN A 1 92 ? 15.423 -7.224 -26.601 1.00 96.75 92 GLN A O 1
ATOM 734 N N . HIS A 1 93 ? 14.237 -6.653 -24.784 1.00 96.56 93 HIS A N 1
ATOM 735 C CA . HIS A 1 93 ? 12.971 -6.502 -25.498 1.00 96.56 93 HIS A CA 1
ATOM 736 C C . HIS A 1 93 ? 12.958 -5.306 -26.457 1.00 96.56 93 HIS A C 1
ATOM 738 O O . HIS A 1 93 ? 12.518 -5.437 -27.596 1.00 96.56 93 HIS A O 1
ATOM 744 N N . TYR A 1 94 ? 13.427 -4.137 -26.011 1.00 96.38 94 TYR A N 1
ATOM 745 C CA . TYR A 1 94 ? 13.402 -2.921 -26.830 1.00 96.38 94 TYR A CA 1
ATOM 746 C C . TYR A 1 94 ? 14.640 -2.755 -27.723 1.00 96.38 94 TYR A C 1
ATOM 748 O O . TYR A 1 94 ? 14.636 -1.881 -28.589 1.00 96.38 94 TYR A O 1
ATOM 756 N N . GLY A 1 95 ? 15.711 -3.527 -27.501 1.00 97.06 95 GLY A N 1
ATOM 757 C CA . GLY A 1 95 ? 16.987 -3.403 -28.222 1.00 97.06 95 GLY A CA 1
ATOM 758 C C . GLY A 1 95 ? 17.724 -2.081 -27.968 1.00 97.06 95 GLY A C 1
ATOM 759 O O . GLY A 1 95 ? 18.636 -1.714 -28.703 1.00 97.06 95 GLY A O 1
ATOM 760 N N . ARG A 1 96 ? 17.296 -1.325 -26.954 1.00 96.19 96 ARG A N 1
ATOM 761 C CA . ARG A 1 96 ? 17.819 -0.009 -26.566 1.00 96.19 96 ARG A CA 1
ATOM 762 C C . ARG A 1 96 ? 17.421 0.301 -25.136 1.00 96.19 96 ARG A C 1
ATOM 764 O O . ARG A 1 96 ? 16.487 -0.306 -24.615 1.00 96.19 96 ARG A O 1
ATOM 771 N N . GLN A 1 97 ? 18.075 1.294 -24.528 1.00 95.56 97 GLN A N 1
ATOM 772 C CA . GLN A 1 97 ? 17.761 1.731 -23.166 1.00 95.56 97 GLN A CA 1
ATOM 773 C C . GLN A 1 97 ? 16.244 1.972 -23.008 1.00 95.56 97 GLN A C 1
ATOM 775 O O . GLN A 1 97 ? 15.656 2.698 -23.827 1.00 95.56 97 GLN A O 1
ATOM 780 N N . PRO A 1 98 ? 15.594 1.360 -21.999 1.00 95.69 98 PRO A N 1
ATOM 781 C CA . PRO A 1 98 ? 14.175 1.566 -21.768 1.00 95.69 98 PRO A CA 1
ATOM 782 C C . PRO A 1 98 ? 13.911 2.978 -21.246 1.00 95.69 98 PRO A C 1
ATOM 784 O O . PRO A 1 98 ? 14.684 3.549 -20.474 1.00 95.69 98 PRO A O 1
ATOM 787 N N . ARG A 1 99 ? 12.783 3.550 -21.657 1.00 94.38 99 ARG A N 1
ATOM 788 C CA . ARG A 1 99 ? 12.283 4.836 -21.171 1.00 94.38 99 ARG A CA 1
ATOM 789 C C . ARG A 1 99 ? 11.524 4.630 -19.868 1.00 94.38 99 ARG A C 1
ATOM 791 O O . ARG A 1 99 ? 10.935 3.579 -19.627 1.00 94.38 99 ARG A O 1
ATOM 798 N N . ARG A 1 100 ? 11.429 5.683 -19.054 1.00 89.75 100 ARG A N 1
ATOM 799 C CA . ARG A 1 100 ? 10.695 5.645 -17.777 1.00 89.75 100 ARG A CA 1
ATOM 800 C C . ARG A 1 100 ? 9.261 5.116 -17.917 1.00 89.75 100 ARG A C 1
ATOM 802 O O . ARG A 1 100 ? 8.810 4.360 -17.067 1.00 89.75 100 ARG A O 1
ATOM 809 N N . SER A 1 101 ? 8.545 5.501 -18.972 1.00 89.81 101 SER A N 1
ATOM 810 C CA . SER A 1 101 ? 7.171 5.042 -19.218 1.00 89.81 101 SER A CA 1
ATOM 811 C C . SER A 1 101 ? 7.071 3.562 -19.610 1.00 89.81 101 SER A C 1
ATOM 813 O O . SER A 1 101 ? 5.994 2.984 -19.498 1.00 89.81 101 SER A O 1
ATOM 815 N N . GLU A 1 102 ? 8.168 2.945 -20.055 1.00 91.88 102 GLU A N 1
ATOM 816 C CA . GLU A 1 102 ? 8.249 1.527 -20.431 1.00 91.88 102 GLU A CA 1
ATOM 817 C C . GLU A 1 102 ? 8.529 0.633 -19.219 1.00 91.88 102 GLU A C 1
ATOM 819 O O . GLU A 1 102 ? 8.104 -0.517 -19.210 1.00 91.88 102 GLU A O 1
ATOM 824 N N . LEU A 1 103 ? 9.133 1.177 -18.151 1.00 89.12 103 LEU A N 1
ATOM 825 C CA . LEU A 1 103 ? 9.280 0.483 -16.861 1.00 89.12 103 LEU A CA 1
ATOM 826 C C . LEU A 1 103 ? 7.930 0.050 -16.279 1.00 89.12 103 LEU A C 1
ATOM 828 O O . LEU A 1 103 ? 7.885 -0.860 -15.454 1.00 89.12 103 LEU A O 1
ATOM 832 N N . ALA A 1 104 ? 6.850 0.722 -16.693 1.00 85.38 104 ALA A N 1
ATOM 833 C CA . ALA A 1 104 ? 5.503 0.457 -16.225 1.00 85.38 104 ALA A CA 1
ATOM 834 C C . ALA A 1 104 ? 4.680 -0.495 -17.112 1.00 85.38 104 ALA A C 1
ATOM 836 O O . ALA A 1 104 ? 3.495 -0.710 -16.857 1.00 85.38 104 ALA A O 1
ATOM 837 N N . LYS A 1 105 ? 5.277 -1.013 -18.188 1.00 87.12 105 LYS A N 1
ATOM 838 C CA . LYS A 1 105 ? 4.594 -1.803 -19.215 1.00 87.12 105 LYS A CA 1
ATOM 839 C C . LYS A 1 105 ? 5.251 -3.166 -19.351 1.00 87.12 105 LYS A C 1
ATOM 841 O O . LYS A 1 105 ? 6.441 -3.316 -19.089 1.00 87.12 105 LYS A O 1
ATOM 846 N N . VAL A 1 106 ? 4.485 -4.148 -19.816 1.00 87.50 106 VAL A N 1
ATOM 847 C CA . VAL A 1 106 ? 5.029 -5.449 -20.232 1.00 87.50 106 VAL A CA 1
ATOM 848 C C . VAL A 1 106 ? 6.161 -5.207 -21.251 1.00 87.50 106 VAL A C 1
ATOM 850 O O . VAL A 1 106 ? 5.990 -4.353 -22.125 1.00 87.50 106 VAL A O 1
ATOM 853 N N . PRO A 1 107 ? 7.321 -5.886 -21.131 1.00 91.50 107 PRO A N 1
ATOM 854 C CA . PRO A 1 107 ? 7.609 -7.050 -20.277 1.00 91.50 107 PRO A CA 1
ATOM 855 C C . PRO A 1 107 ? 8.144 -6.758 -18.862 1.00 91.50 107 PRO A C 1
ATOM 857 O O . PRO A 1 107 ? 8.655 -7.672 -18.216 1.00 91.50 107 PRO A O 1
ATOM 860 N N . SER A 1 108 ? 8.031 -5.529 -18.349 1.00 90.19 108 SER A N 1
ATOM 861 C CA . SER A 1 108 ? 8.446 -5.209 -16.975 1.00 90.19 108 SER A CA 1
ATOM 862 C C . SER A 1 108 ? 7.732 -6.102 -15.958 1.00 90.19 108 SER A C 1
ATOM 864 O O . SER A 1 108 ? 6.501 -6.169 -15.911 1.00 90.19 108 SER A O 1
ATOM 866 N N . ARG A 1 109 ? 8.518 -6.763 -15.107 1.00 85.62 109 ARG A N 1
ATOM 867 C CA . ARG A 1 109 ? 8.049 -7.622 -14.012 1.00 85.62 109 ARG A CA 1
ATOM 868 C C . ARG A 1 109 ? 7.737 -6.837 -12.738 1.00 85.62 109 ARG A C 1
ATOM 870 O O . ARG A 1 109 ? 7.088 -7.368 -11.843 1.00 85.62 109 ARG A O 1
ATOM 877 N N . MET A 1 110 ? 8.152 -5.572 -12.664 1.00 79.62 110 MET A N 1
ATOM 878 C CA . MET A 1 110 ? 7.943 -4.717 -11.485 1.00 79.62 110 MET A CA 1
ATOM 879 C C . MET A 1 110 ? 6.539 -4.104 -11.416 1.00 79.62 110 MET A C 1
ATOM 881 O O . MET A 1 110 ? 6.126 -3.630 -10.363 1.00 79.62 110 MET A O 1
ATOM 885 N N . THR A 1 111 ? 5.781 -4.121 -12.516 1.00 63.41 111 THR A N 1
ATOM 886 C CA . THR A 1 111 ? 4.436 -3.519 -12.593 1.00 63.41 111 THR A CA 1
ATOM 887 C C . THR A 1 111 ? 3.271 -4.479 -12.454 1.00 63.41 111 THR A C 1
ATOM 889 O O . THR A 1 111 ? 2.126 -4.084 -12.675 1.00 63.41 111 THR A O 1
ATOM 892 N N . LEU A 1 112 ? 3.524 -5.722 -12.042 1.00 52.81 112 LEU A N 1
ATOM 893 C CA . LEU A 1 112 ? 2.520 -6.788 -12.045 1.00 52.81 112 LEU A CA 1
ATOM 894 C C . LEU A 1 112 ? 1.276 -6.534 -11.166 1.00 52.81 112 LEU A C 1
ATOM 896 O O . LEU A 1 112 ? 0.297 -7.259 -11.294 1.00 52.81 112 LEU A O 1
ATOM 900 N N . ASN A 1 113 ? 1.252 -5.477 -10.350 1.00 48.72 113 ASN A N 1
ATOM 901 C CA . ASN A 1 113 ? 0.080 -5.100 -9.553 1.00 48.72 113 ASN A CA 1
ATOM 902 C C . ASN A 1 113 ? -0.882 -4.103 -10.234 1.00 48.72 113 ASN A C 1
ATOM 904 O O . ASN A 1 113 ? -1.866 -3.709 -9.611 1.00 48.72 113 ASN A O 1
ATOM 908 N N . LEU A 1 114 ? -0.622 -3.665 -11.475 1.00 40.75 114 LEU A N 1
ATOM 909 C CA . LEU A 1 114 ? -1.450 -2.659 -12.169 1.00 40.75 114 LEU A CA 1
ATOM 910 C C . LEU A 1 114 ? -2.242 -3.188 -13.376 1.00 40.75 114 LEU A C 1
ATOM 912 O O . LEU A 1 114 ? -3.077 -2.455 -13.896 1.00 40.75 114 LEU A O 1
ATOM 916 N N . LEU A 1 115 ? -2.001 -4.425 -13.827 1.00 36.12 115 LEU A N 1
ATOM 917 C CA . LEU A 1 115 ? -2.569 -4.953 -15.079 1.00 36.12 115 LEU A CA 1
ATOM 918 C C . LEU A 1 115 ? -3.467 -6.190 -14.911 1.00 36.12 115 LEU A C 1
ATOM 920 O O . LEU A 1 115 ? -3.852 -6.791 -15.904 1.00 36.12 115 LEU A O 1
ATOM 924 N N . SER A 1 116 ? -3.859 -6.557 -13.689 1.00 33.34 116 SER A N 1
ATOM 925 C CA . SER A 1 116 ? -4.875 -7.601 -13.457 1.00 33.34 116 SER A CA 1
ATOM 926 C C . SER A 1 116 ? -6.324 -7.096 -13.537 1.00 33.34 116 SER A C 1
ATOM 928 O O . SER A 1 116 ? -7.232 -7.798 -13.108 1.00 33.34 116 SER A O 1
ATOM 930 N N . ASN A 1 117 ? -6.536 -5.909 -14.111 1.00 33.06 117 ASN A N 1
ATOM 931 C CA . ASN A 1 117 ? -7.848 -5.383 -14.482 1.00 33.06 117 ASN A CA 1
ATOM 932 C C . ASN A 1 117 ? -7.832 -5.004 -15.970 1.00 33.06 117 ASN A C 1
ATOM 934 O O . ASN A 1 117 ? -7.679 -3.832 -16.318 1.00 33.06 117 ASN A O 1
ATOM 938 N N . ALA A 1 118 ? -7.945 -6.011 -16.828 1.00 32.81 118 ALA A N 1
ATOM 939 C CA . ALA A 1 118 ? -8.431 -5.889 -18.197 1.00 32.81 118 ALA A CA 1
ATOM 940 C C . ALA A 1 118 ? -9.292 -7.118 -18.492 1.00 32.81 118 ALA A C 1
ATOM 942 O O . ALA A 1 118 ? -8.853 -8.226 -18.106 1.00 32.81 118 ALA A O 1
#

Radius of gyration: 19.52 Å; chains: 1; bounding box: 64×22×48 Å

Foldseek 3Di:
DDDDDPDDDDDDPPDDDDLVNLLVQQVVQCVVVVHLHDDQVSCCVRGPDHCVVLCVVQVHSQSSCVVSVGHGQADPPDDPVNVVVQQVLLCVVVVHGDDPVCCCDPPRPRNVRPPPPD

pLDDT: mean 85.86, std 15.55, range [32.81, 97.94]

Secondary structure (DSSP, 8-state):
--PPP----PPPTTPPPPHHHHHHHHHHHHHHTT-SS--HHHHHHH-SS-HHHHHHHHSSHHHHHHHTTPPPSS--S--HHHHHHHHHHHHHHHTSPPPTTTTTSTT-STTTTSSS--

Sequence (118 aa):
MMTEPQFKLSRVKGAPVSDDELLTDLKRVANSLGLKTVQQKKYGEVGTYDYKTVIRRFGSWNKGLIAAGLSISNEINISDEKLFENLLILWQHYGRQPRRSELAKVPSRMTLNLLSNA